Protein AF-A0AAV9FE65-F1 (afdb_monomer_lite)

Radius of gyration: 17.98 Å; chains: 1; bounding box: 51×44×37 Å

pLDDT: mean 84.16, std 11.14, range [51.22, 96.19]

Sequence (132 aa):
MLEPYLDHIMDRASDIRRRNQDRLLFTNSKGGSLDPRGHPWESVPFKHPSTFDTLALDPDRKRAIMDDLRDFVEGKSFYQRTGRAWKRGYLLYGPPGTGKSSMIAAMANYLGYDIYDLELTEVSTNSELRSS

Seco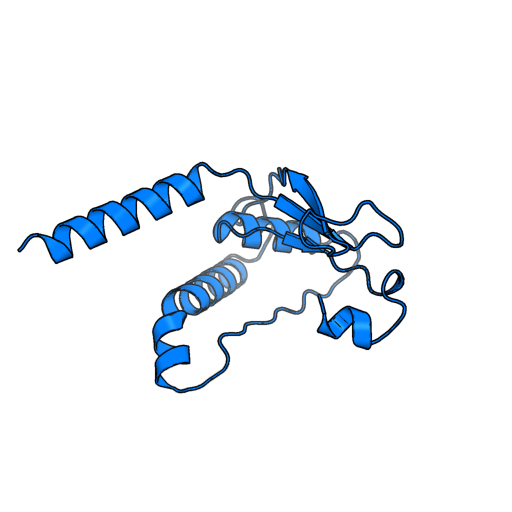ndary structure (DSSP, 8-state):
--HHHHHHHHHHHHHHHHHHSPPEEEEE-TTPPPPTTS--EEEEE------TTTS---HHHHHHHHHHHHHHHHTHHHHHHHT----------SSTTSSHHHHHHHHHHHHT--EEE--GGG---HHHHH--

Organism: Acorus calamus (NCBI:txid4465)

InterPro domains:
  IPR003959 ATPase, AAA-type, core [PF00004] (90-124)
  IPR027417 P-loop containing nucleoside triphosphate hydrolase [G3DSA:3.40.50.300] (42-131)
  IPR027417 P-loop containing nucleoside triphosphate hydrolase [SSF52540] (38-130)
  IPR050747 Mitochondrial chaperone BCS1 subf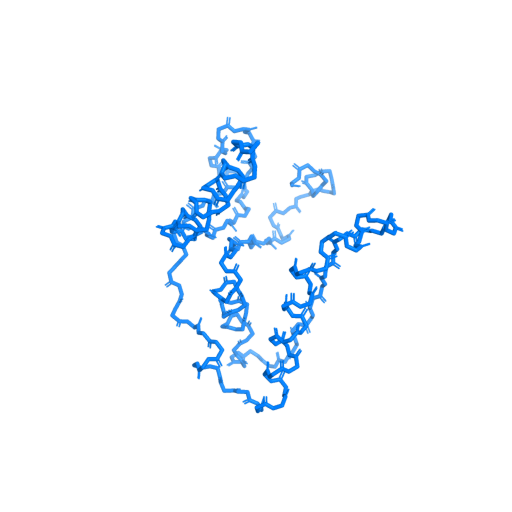amily [PTHR23070] (2-131)

Structure (mmCIF, N/CA/C/O backbone):
data_AF-A0AAV9FE65-F1
#
_entry.id   AF-A0AAV9FE65-F1
#
loop_
_atom_site.group_PDB
_atom_site.id
_atom_site.type_symbol
_atom_site.label_atom_id
_atom_site.label_alt_id
_atom_site.label_comp_id
_atom_site.label_asym_id
_atom_site.label_entity_id
_atom_site.label_seq_id
_atom_site.pdbx_PDB_ins_code
_atom_site.Cartn_x
_atom_site.Cartn_y
_atom_site.Cartn_z
_atom_site.occupancy
_atom_site.B_iso_or_equiv
_atom_site.auth_seq_id
_atom_site.auth_comp_id
_atom_site.auth_asym_id
_atom_site.auth_atom_id
_atom_site.pdbx_PDB_model_num
ATOM 1 N N . MET A 1 1 ? -32.180 4.703 20.781 1.00 60.50 1 MET A N 1
ATOM 2 C CA . MET A 1 1 ? -32.414 3.960 19.518 1.00 60.50 1 MET A CA 1
ATOM 3 C C . MET A 1 1 ? -31.946 4.703 18.262 1.00 60.50 1 MET A C 1
ATOM 5 O O . MET A 1 1 ? -31.791 4.039 17.251 1.00 60.50 1 MET A O 1
ATOM 9 N N . LEU A 1 2 ? -31.681 6.022 18.296 1.00 71.06 2 LEU A N 1
ATOM 10 C CA . LEU A 1 2 ? -31.228 6.776 17.113 1.00 71.06 2 LEU A CA 1
ATOM 11 C C . LEU A 1 2 ? -29.709 6.679 16.849 1.00 71.06 2 LEU A C 1
ATOM 13 O O . LEU A 1 2 ? -29.298 6.637 15.697 1.00 71.06 2 LEU A O 1
ATOM 17 N N . GLU A 1 3 ? -28.886 6.604 17.902 1.00 76.12 3 GLU A N 1
ATOM 18 C CA . GLU A 1 3 ? -27.415 6.587 17.784 1.00 76.12 3 GLU A CA 1
ATOM 19 C C . GLU A 1 3 ? -26.863 5.386 16.991 1.00 76.12 3 GLU A C 1
ATOM 21 O O . GLU A 1 3 ? -26.110 5.622 16.050 1.00 76.12 3 GLU A O 1
ATOM 26 N N . PRO A 1 4 ? -27.301 4.125 17.218 1.00 82.38 4 PRO A N 1
ATOM 27 C CA . PRO A 1 4 ? -26.780 2.985 16.452 1.00 82.38 4 PRO A CA 1
ATOM 28 C C . PRO A 1 4 ? -27.130 3.045 14.957 1.00 82.38 4 PRO A C 1
ATOM 30 O O . PRO A 1 4 ? -26.423 2.495 14.117 1.00 82.38 4 PRO A O 1
ATOM 33 N N . TYR A 1 5 ? -28.243 3.702 14.616 1.00 82.19 5 TYR A N 1
ATOM 34 C CA . TYR A 1 5 ? -28.672 3.897 13.233 1.00 82.19 5 TYR A CA 1
ATOM 35 C C . TYR A 1 5 ? -27.854 4.996 12.539 1.00 82.19 5 TYR A C 1
ATOM 37 O O . TYR A 1 5 ? -27.475 4.835 11.380 1.00 82.19 5 TYR A O 1
ATOM 45 N N . LEU A 1 6 ? -27.534 6.082 13.254 1.00 86.06 6 LEU A N 1
ATOM 46 C CA . LEU A 1 6 ? -26.646 7.136 12.760 1.00 86.06 6 LEU A CA 1
ATOM 47 C C . LEU A 1 6 ? -25.226 6.613 12.531 1.00 86.06 6 LEU A C 1
ATOM 49 O O . LEU A 1 6 ? -24.668 6.869 11.465 1.00 86.06 6 LEU A O 1
ATOM 53 N N . ASP A 1 7 ? -24.685 5.824 13.461 1.00 85.56 7 ASP A N 1
ATOM 54 C CA . ASP A 1 7 ? -23.380 5.174 13.294 1.00 85.56 7 ASP A CA 1
ATOM 55 C C . ASP A 1 7 ? -23.367 4.268 12.061 1.00 85.56 7 ASP A C 1
ATOM 57 O O . ASP A 1 7 ? -22.451 4.342 11.245 1.00 85.56 7 ASP A O 1
ATOM 61 N N . HIS A 1 8 ? -24.427 3.478 11.861 1.00 83.25 8 HIS A N 1
ATOM 62 C CA . HIS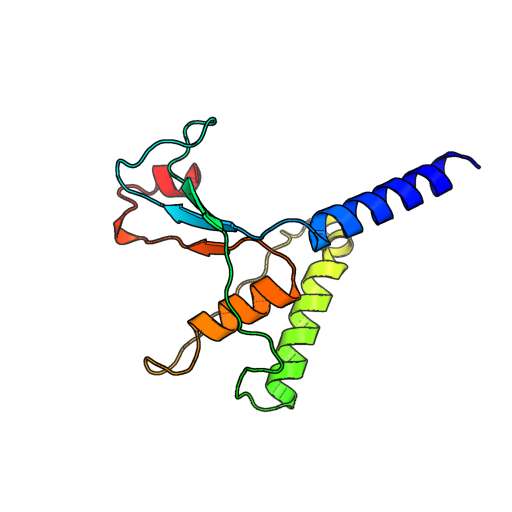 A 1 8 ? -24.552 2.634 10.677 1.00 83.25 8 HIS A CA 1
ATOM 63 C C . HIS A 1 8 ? -24.572 3.446 9.374 1.00 83.25 8 HIS A C 1
ATOM 65 O O . HIS A 1 8 ? -23.894 3.084 8.413 1.00 83.25 8 HIS A O 1
ATOM 71 N N . ILE A 1 9 ? -25.328 4.548 9.316 1.00 87.75 9 ILE A N 1
ATOM 72 C CA . ILE A 1 9 ? -25.366 5.412 8.127 1.00 87.75 9 ILE A CA 1
ATOM 73 C C . ILE A 1 9 ? -24.000 6.058 7.882 1.00 87.75 9 ILE A C 1
ATOM 75 O O . ILE A 1 9 ? -23.565 6.114 6.732 1.00 87.75 9 ILE A O 1
ATOM 79 N N . MET A 1 10 ? -23.316 6.529 8.928 1.00 85.31 10 MET A N 1
ATOM 80 C CA . MET A 1 10 ? -21.986 7.129 8.797 1.00 85.31 10 MET A CA 1
ATOM 81 C C . MET A 1 10 ? -20.943 6.118 8.317 1.00 85.31 10 MET A C 1
ATOM 83 O O . MET A 1 10 ? -20.143 6.451 7.439 1.00 85.31 10 MET A O 1
ATOM 87 N N . ASP A 1 11 ? -20.981 4.889 8.827 1.00 84.38 11 ASP A N 1
ATOM 88 C CA . ASP A 1 11 ? -20.102 3.799 8.399 1.00 84.38 11 ASP A CA 1
ATOM 89 C C . ASP A 1 11 ? -20.349 3.451 6.922 1.00 84.38 11 ASP A C 1
ATOM 91 O O . ASP A 1 11 ? -19.437 3.496 6.094 1.00 84.38 11 ASP A O 1
ATOM 95 N N . ARG A 1 12 ? -21.620 3.273 6.533 1.00 82.50 12 ARG A N 1
ATOM 96 C CA . ARG A 1 12 ? -22.007 3.029 5.133 1.00 82.50 12 ARG A CA 1
ATOM 97 C C . ARG A 1 12 ? -21.644 4.181 4.199 1.00 82.50 12 ARG A C 1
ATOM 99 O O . ARG A 1 12 ? -21.188 3.939 3.083 1.00 82.50 12 ARG A O 1
ATOM 106 N N . ALA A 1 13 ? -21.831 5.427 4.624 1.00 76.31 13 ALA A N 1
ATOM 107 C CA . ALA A 1 13 ? -21.465 6.598 3.834 1.00 76.31 13 ALA A CA 1
ATOM 108 C C . ALA A 1 13 ? -19.944 6.709 3.654 1.00 76.31 13 ALA A C 1
ATOM 110 O O . ALA A 1 13 ? -19.479 7.074 2.571 1.00 76.31 13 ALA A O 1
ATOM 111 N N . SER A 1 14 ? -19.172 6.371 4.687 1.00 78.25 14 SER A N 1
ATOM 112 C CA . SER A 1 14 ? -17.706 6.348 4.641 1.00 78.25 14 SER A CA 1
ATOM 113 C C . SER A 1 14 ? -17.200 5.246 3.713 1.00 78.25 14 SER A C 1
ATOM 115 O O . SER A 1 14 ? -16.333 5.507 2.880 1.00 78.25 14 SER A O 1
ATOM 117 N N . ASP A 1 15 ? -17.805 4.060 3.766 1.00 77.75 15 ASP A N 1
ATOM 118 C CA . ASP A 1 15 ? -17.541 2.964 2.831 1.00 77.75 15 ASP A CA 1
ATOM 119 C C . ASP A 1 15 ? -17.812 3.362 1.375 1.00 77.75 15 ASP A C 1
ATOM 121 O O . ASP A 1 15 ? -16.990 3.103 0.495 1.00 77.75 15 ASP A O 1
ATOM 125 N N . ILE A 1 16 ? -18.955 4.003 1.103 1.00 76.50 16 ILE A N 1
ATOM 126 C CA . ILE A 1 16 ? -19.324 4.451 -0.249 1.00 76.50 16 ILE A CA 1
ATOM 127 C C . ILE A 1 16 ? -18.344 5.516 -0.745 1.00 76.50 16 ILE A C 1
ATOM 129 O O . ILE A 1 16 ? -17.865 5.423 -1.875 1.00 76.50 16 ILE A O 1
ATOM 133 N N . ARG A 1 17 ? -18.007 6.503 0.094 1.00 75.50 17 ARG A N 1
ATOM 134 C CA . ARG A 1 17 ? -17.005 7.525 -0.246 1.00 75.50 17 ARG A CA 1
ATOM 135 C C . ARG A 1 17 ? -15.653 6.892 -0.545 1.00 75.50 17 ARG A C 1
ATOM 137 O O . ARG A 1 17 ? -15.083 7.188 -1.585 1.00 75.50 17 ARG A O 1
ATOM 144 N N . ARG A 1 18 ? -15.190 5.967 0.296 1.00 70.31 18 ARG A N 1
ATOM 145 C CA . ARG A 1 18 ? -13.919 5.257 0.105 1.00 70.31 18 ARG A CA 1
ATOM 146 C C . ARG A 1 18 ? -13.894 4.416 -1.174 1.00 70.31 18 ARG A C 1
ATOM 148 O O . ARG A 1 18 ? -12.846 4.304 -1.794 1.00 70.31 18 ARG A O 1
ATOM 155 N N . ARG A 1 19 ? -15.022 3.826 -1.583 1.00 69.94 19 ARG A N 1
ATOM 156 C CA . ARG A 1 19 ? -15.115 3.074 -2.851 1.00 69.94 19 ARG A CA 1
ATOM 157 C C . ARG A 1 19 ? -15.146 3.972 -4.085 1.00 69.94 19 ARG A C 1
ATOM 159 O O . ARG A 1 19 ? -14.636 3.562 -5.120 1.00 69.94 19 ARG A O 1
ATOM 166 N N . ASN A 1 20 ? -15.753 5.152 -3.978 1.00 70.88 20 ASN A N 1
ATOM 167 C CA . ASN A 1 20 ? -15.924 6.080 -5.098 1.00 70.88 20 ASN A CA 1
ATOM 168 C C . ASN A 1 20 ? -14.792 7.110 -5.220 1.00 70.88 20 ASN A C 1
ATOM 170 O O . ASN A 1 20 ? -14.754 7.848 -6.201 1.00 70.88 20 ASN A O 1
ATOM 174 N N . GLN A 1 21 ? -13.910 7.203 -4.226 1.00 75.00 21 GLN A N 1
ATOM 175 C CA . GLN A 1 21 ? -12.777 8.114 -4.252 1.00 75.00 21 GLN A CA 1
ATOM 176 C C . GLN A 1 21 ? -11.653 7.535 -5.119 1.00 75.00 21 GLN A C 1
ATOM 178 O O . GLN A 1 21 ? -11.229 6.393 -4.929 1.00 75.00 21 GLN A O 1
ATOM 183 N N . ASP A 1 22 ? -11.160 8.350 -6.053 1.00 79.12 22 ASP A N 1
ATOM 184 C CA . ASP A 1 22 ? -9.939 8.049 -6.792 1.00 79.12 22 ASP A CA 1
ATOM 185 C C . ASP A 1 22 ? -8.768 7.960 -5.804 1.00 79.12 22 ASP A C 1
ATOM 187 O O . ASP A 1 22 ? -8.555 8.855 -4.984 1.00 79.12 22 ASP A O 1
ATOM 191 N N . ARG A 1 23 ? -8.012 6.865 -5.892 1.00 87.69 23 ARG A N 1
ATOM 192 C CA . ARG A 1 23 ? -6.780 6.677 -5.120 1.00 87.69 23 ARG A CA 1
ATOM 193 C C . ARG A 1 23 ? -5.726 7.645 -5.616 1.00 87.69 23 ARG A C 1
ATOM 195 O O . ARG A 1 23 ? -5.714 7.987 -6.800 1.00 87.69 23 ARG A O 1
ATOM 202 N N . LEU A 1 24 ? -4.816 8.033 -4.741 1.00 91.44 24 LEU A N 1
ATOM 203 C CA . LEU A 1 24 ? -3.707 8.918 -5.066 1.00 91.44 24 LEU A CA 1
ATOM 204 C C . LEU A 1 24 ? -2.367 8.196 -4.910 1.00 91.44 24 LEU A C 1
ATOM 206 O O . LEU A 1 24 ? -2.194 7.330 -4.052 1.00 91.44 24 LEU A O 1
ATOM 210 N N . LEU A 1 25 ? -1.427 8.549 -5.781 1.00 91.12 25 LEU A N 1
ATOM 211 C CA . LEU A 1 25 ? -0.011 8.247 -5.641 1.00 91.12 25 LEU A CA 1
ATOM 212 C C . LEU A 1 2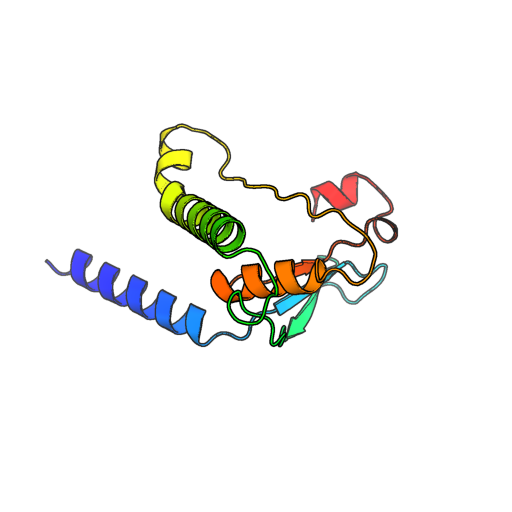5 ? 0.678 9.540 -5.226 1.00 91.12 25 LEU A C 1
ATOM 214 O O . LEU A 1 25 ? 0.615 10.526 -5.961 1.00 91.12 25 LEU A O 1
ATOM 218 N N . PHE A 1 26 ? 1.302 9.514 -4.059 1.00 90.44 26 PHE A N 1
ATOM 219 C CA . PHE A 1 26 ? 2.089 10.597 -3.507 1.00 90.44 26 PHE A CA 1
ATOM 220 C C . PHE A 1 26 ? 3.571 10.327 -3.735 1.00 90.44 26 PHE A C 1
ATOM 222 O O . PHE A 1 26 ? 4.028 9.213 -3.488 1.00 90.44 26 PHE A O 1
ATOM 229 N N . THR A 1 27 ? 4.319 11.340 -4.155 1.00 88.25 27 THR A N 1
ATOM 230 C CA . THR A 1 27 ? 5.775 11.260 -4.322 1.00 88.25 27 THR A CA 1
ATOM 231 C C . THR A 1 27 ? 6.429 12.448 -3.629 1.00 88.25 27 THR A C 1
ATOM 233 O O . THR A 1 27 ? 5.879 13.554 -3.644 1.00 88.25 27 THR A O 1
ATOM 236 N N . ASN A 1 28 ? 7.579 12.224 -2.990 1.00 85.06 28 ASN A N 1
ATOM 237 C CA . ASN A 1 28 ? 8.347 13.293 -2.360 1.00 85.06 28 ASN A CA 1
ATOM 238 C C . ASN A 1 28 ? 9.225 14.015 -3.396 1.00 85.06 28 ASN A C 1
ATOM 240 O O . ASN A 1 28 ? 10.199 13.459 -3.897 1.00 85.06 28 ASN A O 1
ATOM 244 N N . SER A 1 29 ? 8.905 15.270 -3.708 1.00 70.81 29 SER A N 1
ATOM 245 C CA . SER A 1 29 ? 9.667 16.067 -4.679 1.00 70.81 29 SER A CA 1
ATOM 246 C C . SER A 1 29 ? 10.657 16.990 -3.973 1.00 70.81 29 SER A C 1
ATOM 248 O O . SER A 1 29 ? 10.274 17.811 -3.135 1.00 70.81 29 SER A O 1
ATOM 250 N N . LYS A 1 30 ? 11.933 16.956 -4.362 1.00 59.31 30 LYS A N 1
ATOM 251 C CA . LYS A 1 30 ? 12.907 17.961 -3.922 1.00 59.31 30 LYS A CA 1
ATOM 252 C C . LYS A 1 30 ? 12.655 19.283 -4.643 1.00 59.31 30 LYS A C 1
ATOM 254 O O . LYS A 1 30 ? 12.859 19.401 -5.847 1.00 59.31 30 LYS A O 1
ATOM 259 N N . GLY A 1 31 ? 12.210 20.291 -3.894 1.00 58.94 31 GLY A N 1
ATOM 260 C CA . GLY A 1 31 ? 11.960 21.638 -4.425 1.0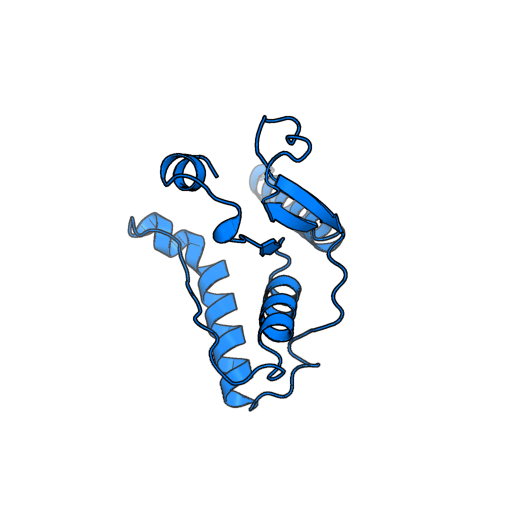0 58.94 31 GLY A CA 1
ATOM 261 C C . GLY A 1 31 ? 10.658 21.790 -5.223 1.00 58.94 31 G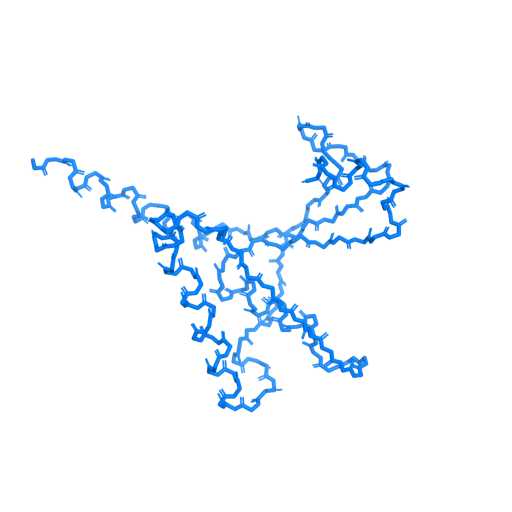LY A C 1
ATOM 262 O O . GLY A 1 31 ? 10.510 22.779 -5.939 1.00 58.94 31 GLY A O 1
ATOM 263 N N . GLY A 1 32 ? 9.737 20.828 -5.106 1.00 60.06 32 GLY A N 1
ATOM 264 C CA . GLY A 1 32 ? 8.400 20.885 -5.702 1.00 60.06 32 GLY A CA 1
ATOM 265 C C . GLY A 1 32 ? 7.435 21.816 -4.962 1.00 60.06 32 GLY A C 1
ATOM 266 O O . GLY A 1 32 ? 7.745 22.355 -3.895 1.00 60.06 32 GLY A O 1
ATOM 267 N N . SER A 1 33 ? 6.249 22.012 -5.545 1.00 59.72 33 SER A N 1
ATOM 268 C CA . SER A 1 33 ? 5.190 22.823 -4.931 1.00 59.72 33 SER A CA 1
ATOM 269 C C . SER A 1 33 ? 4.759 22.168 -3.623 1.00 59.72 33 SER A C 1
ATOM 271 O O . SER A 1 33 ? 4.359 21.008 -3.626 1.00 59.72 33 SER A O 1
ATOM 273 N N . LEU A 1 34 ? 4.846 22.896 -2.508 1.00 66.81 34 LEU A N 1
ATOM 274 C CA . LEU A 1 34 ? 4.367 22.369 -1.235 1.00 66.81 34 LEU A CA 1
ATOM 275 C C . LEU A 1 34 ? 2.854 22.139 -1.310 1.00 66.81 34 LEU A C 1
ATOM 277 O O . LEU A 1 34 ? 2.125 22.931 -1.919 1.00 66.81 34 LEU A O 1
ATOM 281 N N . ASP A 1 35 ? 2.378 21.082 -0.658 1.00 69.44 35 ASP A N 1
ATOM 282 C CA . ASP A 1 35 ? 0.948 20.922 -0.428 1.00 69.44 35 ASP A CA 1
ATOM 283 C C . ASP A 1 35 ? 0.410 22.133 0.380 1.00 69.44 35 ASP A C 1
ATOM 285 O O . ASP A 1 35 ? 1.181 22.909 0.960 1.00 69.44 35 ASP A O 1
ATOM 289 N N . PRO A 1 36 ? -0.917 22.331 0.477 1.00 63.75 36 PRO A N 1
ATOM 290 C CA . PRO A 1 36 ? -1.486 23.442 1.248 1.00 63.75 36 PRO A CA 1
ATOM 291 C C . PRO A 1 36 ? -1.081 23.477 2.734 1.00 63.75 36 PRO A C 1
ATOM 293 O O . PRO A 1 36 ? -1.384 24.448 3.425 1.00 63.75 36 PRO A O 1
ATOM 296 N N . ARG A 1 37 ? -0.446 22.415 3.245 1.00 67.19 37 ARG A N 1
ATOM 297 C CA . ARG A 1 37 ? 0.036 22.264 4.621 1.00 67.19 37 ARG A CA 1
ATOM 298 C C . ARG A 1 37 ? 1.549 22.471 4.741 1.00 67.19 37 ARG A C 1
ATOM 300 O O . ARG A 1 37 ? 2.064 22.427 5.855 1.00 67.19 37 ARG A O 1
ATOM 307 N N . GLY A 1 38 ? 2.249 22.755 3.643 1.00 67.50 38 GLY A N 1
ATOM 308 C CA . GLY A 1 38 ? 3.690 22.978 3.648 1.00 67.50 38 GLY A CA 1
ATOM 309 C C . GLY A 1 38 ? 4.516 21.689 3.618 1.00 67.50 38 GLY A C 1
ATOM 310 O O . GLY A 1 38 ? 5.671 21.716 4.038 1.00 67.50 38 GLY A O 1
ATOM 311 N N . HIS A 1 39 ? 3.955 20.567 3.163 1.00 69.75 39 HIS A N 1
ATOM 312 C CA . HIS A 1 39 ? 4.673 19.300 3.019 1.00 69.75 39 HIS A CA 1
ATOM 313 C C . HIS A 1 39 ? 5.095 19.051 1.562 1.00 69.75 39 HIS A C 1
ATOM 315 O O . HIS A 1 39 ? 4.364 19.417 0.639 1.00 69.75 39 HIS A O 1
ATOM 321 N N . PRO A 1 40 ? 6.250 18.404 1.326 1.00 76.25 40 PRO A N 1
ATOM 322 C CA . PRO A 1 40 ? 6.799 18.171 -0.010 1.00 76.25 40 PRO A CA 1
ATOM 323 C C . PRO A 1 40 ? 6.166 16.944 -0.690 1.00 76.25 40 PRO A C 1
ATOM 325 O O . PRO A 1 40 ? 6.876 16.098 -1.226 1.00 76.25 40 PRO A O 1
ATOM 328 N N . TRP A 1 41 ? 4.839 16.812 -0.628 1.00 82.44 41 TRP A N 1
ATOM 329 C CA . TRP A 1 41 ? 4.106 15.703 -1.235 1.00 82.44 41 TRP A CA 1
ATOM 330 C C . TRP A 1 41 ? 3.337 16.189 -2.460 1.00 82.44 41 TRP A C 1
ATOM 332 O O . TRP A 1 41 ? 2.354 16.921 -2.340 1.00 82.44 41 TRP A O 1
ATOM 342 N N . GLU A 1 42 ? 3.750 15.738 -3.638 1.00 85.31 42 GLU A N 1
ATOM 343 C CA . GLU A 1 42 ? 2.954 15.877 -4.856 1.00 85.31 42 GLU A CA 1
ATOM 344 C C . GLU A 1 42 ? 2.067 14.652 -5.031 1.00 85.31 42 GLU A C 1
ATOM 346 O O . GLU A 1 42 ? 2.458 13.548 -4.663 1.00 85.31 42 GLU A O 1
ATOM 351 N N . SER A 1 43 ? 0.864 14.839 -5.579 1.00 87.06 43 SER A N 1
ATOM 352 C CA . SER A 1 43 ? -0.106 13.755 -5.737 1.00 87.06 43 SER A CA 1
ATOM 353 C C . SER A 1 43 ? -0.670 13.697 -7.146 1.00 87.06 43 SER A C 1
ATOM 355 O O . SER A 1 43 ? -1.000 14.726 -7.739 1.00 87.06 43 SER A O 1
ATOM 357 N N . VAL A 1 44 ? -0.826 12.481 -7.659 1.00 89.88 44 VAL A N 1
ATOM 358 C CA . VAL A 1 44 ? -1.487 12.204 -8.936 1.00 89.88 44 VAL A CA 1
ATOM 359 C C . VAL A 1 44 ? -2.524 11.092 -8.765 1.00 89.88 44 VAL A C 1
ATOM 361 O O . VAL A 1 44 ? -2.339 10.218 -7.914 1.00 89.88 44 VAL A O 1
ATOM 364 N N . PRO A 1 45 ? -3.611 11.069 -9.560 1.00 90.88 45 PRO A N 1
ATOM 365 C CA . PRO A 1 45 ? -4.548 9.952 -9.546 1.00 90.88 45 PRO A CA 1
ATOM 366 C C . PRO A 1 45 ? -3.845 8.618 -9.821 1.00 90.88 45 PRO A C 1
ATOM 368 O O . PRO A 1 45 ? -3.211 8.426 -10.860 1.00 90.88 45 PRO A O 1
ATOM 371 N N . PHE A 1 46 ? -3.995 7.670 -8.905 1.00 91.50 46 PHE A N 1
ATOM 372 C CA . PHE A 1 46 ? -3.466 6.322 -9.009 1.00 91.50 46 PHE A CA 1
ATOM 373 C C . PHE A 1 46 ? -4.455 5.418 -9.749 1.00 91.50 46 PHE A C 1
ATOM 375 O O . PHE A 1 46 ? -5.480 4.996 -9.212 1.00 91.50 46 PHE A O 1
ATOM 382 N N . LYS A 1 47 ? -4.130 5.101 -11.005 1.00 88.12 47 LYS A N 1
ATOM 383 C CA . LYS A 1 47 ? -4.943 4.247 -11.887 1.00 88.12 47 LYS A CA 1
ATOM 384 C C . LYS A 1 47 ? -4.127 3.067 -12.408 1.00 88.12 47 LYS A C 1
ATOM 386 O O . LYS A 1 47 ? -3.864 2.958 -13.602 1.00 88.12 47 LYS A O 1
ATOM 391 N N . HIS A 1 48 ? -3.695 2.189 -11.504 1.00 90.75 48 HIS A N 1
ATOM 392 C CA . HIS A 1 48 ? -2.954 0.984 -11.878 1.00 90.75 48 HIS A CA 1
ATOM 393 C C . HIS A 1 48 ? -3.897 -0.222 -12.047 1.00 90.75 48 HIS A C 1
ATOM 395 O O . HIS A 1 48 ? -4.694 -0.486 -11.145 1.00 90.75 48 HIS A O 1
ATOM 401 N N . PRO A 1 49 ? -3.803 -0.999 -13.144 1.00 92.50 49 PRO A N 1
ATOM 402 C CA . PRO A 1 49 ? -4.750 -2.081 -13.437 1.00 92.50 49 PRO A CA 1
ATOM 403 C C . PRO A 1 49 ? -4.533 -3.355 -12.605 1.00 92.50 49 PRO A C 1
ATOM 405 O O . PRO A 1 49 ? -5.399 -4.224 -12.580 1.00 92.50 49 PRO A O 1
ATOM 408 N N . SER A 1 50 ? -3.380 -3.505 -11.945 1.00 93.44 50 SER A N 1
ATOM 409 C CA . SER A 1 50 ? -3.060 -4.737 -11.213 1.00 93.44 50 SER A CA 1
ATOM 410 C C . SER A 1 50 ? -3.982 -5.000 -10.026 1.00 93.44 50 SER A C 1
ATOM 412 O O . SER A 1 50 ? -4.125 -4.176 -9.127 1.00 93.44 50 SER A O 1
ATOM 414 N N . THR A 1 51 ? -4.521 -6.211 -9.986 1.00 94.31 51 THR A N 1
ATOM 415 C CA . THR A 1 51 ? -5.216 -6.825 -8.850 1.00 94.31 51 THR A CA 1
ATOM 416 C C . THR A 1 51 ? -4.559 -8.164 -8.508 1.00 94.31 51 THR A C 1
ATOM 418 O O . THR A 1 51 ? -3.785 -8.699 -9.306 1.00 94.31 51 THR A O 1
ATOM 421 N N . PHE A 1 52 ? -4.895 -8.753 -7.356 1.00 94.19 52 PHE A N 1
ATOM 422 C CA . PHE A 1 52 ? -4.435 -10.102 -6.997 1.00 94.19 52 PHE A CA 1
ATOM 423 C C . PHE A 1 52 ? -4.807 -11.181 -8.029 1.00 94.19 52 PHE A C 1
ATOM 425 O O . PHE A 1 52 ? -4.098 -12.181 -8.144 1.00 94.19 52 PHE A O 1
ATOM 432 N N . ASP A 1 53 ? -5.867 -10.972 -8.813 1.00 92.44 53 ASP A N 1
ATOM 433 C CA . ASP A 1 53 ? -6.275 -11.896 -9.877 1.00 92.44 53 ASP A CA 1
ATOM 434 C C . ASP A 1 53 ? -5.359 -11.809 -11.099 1.00 92.44 53 ASP A C 1
ATOM 436 O O . ASP A 1 53 ? -5.071 -12.820 -11.732 1.00 92.44 53 ASP A O 1
ATOM 440 N N . THR A 1 54 ? -4.853 -10.611 -11.405 1.00 93.12 54 THR A N 1
ATOM 441 C CA . THR A 1 54 ? -3.928 -10.386 -12.529 1.00 93.12 54 THR A CA 1
ATOM 442 C C . THR A 1 54 ? -2.482 -10.782 -12.225 1.00 93.12 54 THR A C 1
ATOM 444 O O . THR A 1 54 ? -1.662 -10.870 -13.137 1.00 93.12 54 THR A O 1
ATOM 447 N N . LEU A 1 55 ? -2.139 -10.994 -10.950 1.00 91.38 55 LEU A N 1
ATOM 448 C CA . LEU A 1 55 ? -0.781 -11.332 -10.539 1.00 91.38 55 LEU A CA 1
ATOM 449 C C . LEU A 1 55 ? -0.490 -12.822 -10.718 1.00 91.38 55 LEU A C 1
ATOM 451 O O . LEU A 1 55 ? -1.172 -13.684 -10.159 1.00 91.38 55 LEU A O 1
ATOM 455 N N . ALA A 1 56 ? 0.597 -13.113 -11.432 1.00 89.94 56 ALA A N 1
ATOM 456 C CA . ALA A 1 56 ? 1.155 -14.453 -11.540 1.00 89.94 56 ALA A CA 1
ATOM 457 C C . ALA A 1 56 ? 1.873 -14.831 -10.234 1.00 89.94 56 ALA A C 1
ATOM 459 O O . ALA A 1 56 ? 3.066 -14.586 -10.058 1.00 89.94 56 ALA A O 1
ATOM 460 N N . LEU A 1 57 ? 1.119 -15.408 -9.301 1.00 87.81 57 LEU A N 1
ATOM 461 C CA . LEU A 1 57 ? 1.605 -15.914 -8.022 1.00 87.81 57 LEU A CA 1
ATOM 462 C C . LEU A 1 57 ? 1.054 -17.310 -7.772 1.00 87.81 57 LEU A C 1
ATOM 464 O O . LEU A 1 57 ? -0.059 -17.638 -8.185 1.00 87.81 57 LEU A O 1
ATOM 468 N N . ASP A 1 58 ? 1.827 -18.096 -7.029 1.00 91.56 58 ASP A N 1
ATOM 469 C CA . ASP A 1 58 ? 1.339 -19.341 -6.458 1.00 91.56 58 ASP A CA 1
ATOM 470 C C . ASP A 1 58 ? 0.046 -19.083 -5.643 1.00 91.56 58 ASP A C 1
ATOM 472 O O . ASP A 1 58 ? 0.019 -18.139 -4.839 1.00 91.56 58 ASP A O 1
ATOM 476 N N . PRO A 1 59 ? -1.037 -19.860 -5.854 1.00 93.81 59 PRO A N 1
ATOM 477 C CA . PRO A 1 59 ? -2.327 -19.614 -5.212 1.00 93.81 59 PRO A CA 1
ATOM 478 C C . PRO A 1 59 ? -2.268 -19.595 -3.685 1.00 93.81 59 PRO A C 1
ATOM 480 O O . PRO A 1 59 ? -2.953 -18.778 -3.063 1.00 93.81 59 PRO A O 1
ATOM 483 N N . ASP A 1 60 ? -1.438 -20.443 -3.078 1.00 94.75 60 ASP A N 1
ATOM 484 C CA . ASP A 1 60 ? -1.323 -20.524 -1.624 1.00 94.75 60 ASP A CA 1
ATOM 485 C C . ASP A 1 60 ? -0.585 -19.310 -1.070 1.00 94.75 60 ASP A C 1
ATOM 487 O O . ASP A 1 60 ? -1.034 -18.706 -0.093 1.00 94.75 60 ASP A O 1
ATOM 491 N N . ARG A 1 61 ? 0.478 -18.864 -1.749 1.00 91.38 61 ARG A N 1
ATOM 492 C CA . ARG A 1 61 ? 1.163 -17.608 -1.399 1.00 91.38 61 ARG A CA 1
ATOM 493 C C . ARG A 1 61 ? 0.255 -16.395 -1.543 1.00 91.38 61 ARG A C 1
ATOM 495 O O . ARG A 1 61 ? 0.248 -15.530 -0.671 1.00 91.38 61 ARG A O 1
ATOM 502 N N . LYS A 1 62 ? -0.508 -16.324 -2.634 1.00 93.38 62 LYS A N 1
ATOM 503 C CA . LYS A 1 62 ? -1.468 -15.240 -2.869 1.00 93.38 62 LYS A CA 1
ATOM 504 C C . LYS A 1 62 ? -2.496 -15.168 -1.740 1.00 93.38 62 LYS A C 1
ATOM 506 O O . LYS A 1 62 ? -2.697 -14.093 -1.181 1.00 93.38 62 LYS A O 1
ATOM 511 N N . ARG A 1 63 ? -3.088 -16.308 -1.374 1.00 95.06 63 ARG A N 1
ATOM 512 C CA . ARG A 1 63 ? -4.050 -16.411 -0.270 1.00 95.06 63 ARG A CA 1
ATOM 513 C C . ARG A 1 63 ? -3.440 -15.972 1.059 1.00 95.06 63 ARG A C 1
ATOM 515 O O . ARG A 1 63 ? -4.002 -15.096 1.700 1.00 95.06 63 ARG A O 1
ATOM 522 N N . ALA A 1 64 ? -2.256 -16.477 1.404 1.00 95.31 64 ALA A N 1
ATOM 523 C CA . ALA A 1 64 ? -1.575 -16.102 2.642 1.00 95.31 64 ALA A CA 1
ATOM 524 C C . ALA A 1 64 ? -1.356 -14.582 2.764 1.00 95.31 64 ALA A C 1
ATOM 526 O O . ALA A 1 64 ? -1.539 -14.013 3.836 1.00 95.31 64 ALA A O 1
ATOM 527 N N . ILE A 1 65 ? -1.003 -13.909 1.664 1.00 94.81 65 ILE A N 1
ATOM 528 C CA . ILE A 1 65 ? -0.827 -12.452 1.660 1.00 94.81 65 ILE A CA 1
ATOM 529 C C . ILE A 1 65 ? -2.172 -11.728 1.801 1.00 94.81 65 ILE A C 1
ATOM 531 O O . ILE A 1 65 ? -2.270 -10.760 2.550 1.00 94.81 65 ILE A O 1
ATOM 535 N N . MET A 1 66 ? -3.210 -12.173 1.090 1.00 95.62 66 MET A N 1
ATOM 536 C CA . MET A 1 66 ? -4.543 -11.565 1.179 1.00 95.62 66 MET A CA 1
ATOM 537 C C . MET A 1 66 ? -5.159 -11.704 2.576 1.00 95.62 66 MET A C 1
ATOM 539 O O . MET A 1 66 ? -5.804 -10.763 3.047 1.00 95.62 66 MET A O 1
ATOM 543 N N . ASP A 1 67 ? -4.943 -12.843 3.230 1.00 96.19 67 ASP A N 1
ATOM 544 C CA . ASP A 1 67 ? -5.398 -13.101 4.596 1.00 96.19 67 ASP A CA 1
ATOM 545 C C . ASP A 1 67 ? -4.637 -12.215 5.594 1.00 96.19 67 ASP A C 1
ATOM 547 O O . ASP A 1 67 ? -5.256 -11.509 6.385 1.00 96.19 67 ASP A O 1
ATOM 551 N N . ASP A 1 68 ? -3.310 -12.118 5.474 1.00 95.94 68 ASP A N 1
ATOM 552 C CA . ASP A 1 68 ? -2.486 -11.250 6.328 1.00 95.94 68 ASP A CA 1
ATOM 553 C C . ASP A 1 68 ? -2.874 -9.760 6.229 1.00 95.94 68 ASP A C 1
ATOM 555 O O . ASP A 1 68 ? -2.882 -9.038 7.236 1.00 95.94 68 ASP A O 1
ATOM 559 N N . LEU A 1 69 ? -3.228 -9.302 5.020 1.00 95.00 69 LEU A N 1
ATOM 560 C CA . LEU A 1 69 ? -3.731 -7.948 4.776 1.00 95.00 69 LEU A CA 1
ATOM 561 C C . LEU A 1 69 ? -5.096 -7.720 5.427 1.00 95.00 69 LEU A C 1
ATOM 563 O O . LEU A 1 69 ? -5.320 -6.660 6.012 1.00 95.00 69 LEU A O 1
ATOM 567 N N . ARG A 1 70 ? -6.002 -8.698 5.334 1.00 94.06 70 ARG A N 1
ATOM 568 C CA . ARG A 1 70 ? -7.322 -8.639 5.974 1.00 94.06 70 ARG A CA 1
ATOM 569 C C . ARG A 1 70 ? -7.176 -8.556 7.491 1.00 94.06 70 ARG A C 1
ATOM 571 O O . ARG A 1 70 ? -7.701 -7.621 8.097 1.00 94.06 70 ARG A O 1
ATOM 578 N N . ASP A 1 71 ? -6.384 -9.452 8.070 1.00 93.31 71 ASP A N 1
ATOM 579 C CA . ASP A 1 71 ? -6.113 -9.499 9.506 1.00 93.31 71 ASP A CA 1
ATOM 580 C C . ASP A 1 71 ? -5.503 -8.186 10.008 1.00 93.31 71 ASP A C 1
ATOM 582 O O . ASP A 1 71 ? -5.850 -7.689 11.081 1.00 93.31 71 ASP A O 1
ATOM 586 N N . PHE A 1 72 ? -4.610 -7.577 9.221 1.00 92.69 72 PHE A N 1
ATOM 587 C CA . PHE A 1 72 ? -4.026 -6.285 9.565 1.00 92.69 72 PHE A CA 1
ATOM 588 C C . PHE A 1 72 ? -5.076 -5.165 9.634 1.00 92.69 72 PHE A C 1
ATOM 590 O O . PHE A 1 72 ? -5.051 -4.369 10.579 1.00 92.69 72 PHE A O 1
ATOM 597 N N . VAL A 1 73 ? -5.996 -5.103 8.667 1.00 89.56 73 VAL A N 1
ATOM 598 C CA . VAL A 1 73 ? -7.063 -4.088 8.625 1.00 89.56 73 VAL A CA 1
ATOM 599 C C . VAL A 1 73 ? -8.051 -4.283 9.774 1.00 89.56 73 VAL A C 1
ATOM 601 O O . VAL A 1 73 ? -8.352 -3.331 10.498 1.00 89.56 73 VAL A O 1
ATOM 604 N N . GLU A 1 74 ? -8.523 -5.512 9.975 1.00 89.88 74 GLU A N 1
ATOM 605 C CA . GLU A 1 74 ? -9.505 -5.856 11.012 1.00 89.88 74 GLU A CA 1
ATOM 606 C C . GLU A 1 74 ? -8.902 -5.773 12.428 1.00 89.88 74 GLU A C 1
ATOM 608 O O . GLU A 1 74 ? -9.581 -5.449 13.408 1.00 89.88 74 GLU A O 1
ATOM 613 N N . GLY A 1 75 ? -7.588 -5.972 12.541 1.00 89.31 75 GLY A N 1
ATOM 614 C CA . GLY A 1 75 ? -6.850 -5.976 13.798 1.00 89.31 75 GLY A CA 1
ATOM 615 C C . GLY A 1 75 ? -6.737 -4.623 14.502 1.00 89.31 75 GLY A C 1
ATOM 616 O O . GLY A 1 75 ? -6.305 -4.599 15.655 1.00 89.31 75 GLY A O 1
ATOM 617 N N . LYS A 1 76 ? -7.130 -3.494 13.891 1.00 87.38 76 LYS A N 1
ATOM 618 C CA . LYS A 1 76 ? -6.941 -2.138 14.460 1.00 87.38 76 LYS A CA 1
ATOM 619 C C . LYS A 1 76 ? -7.354 -2.033 15.933 1.00 87.38 76 LYS A C 1
ATOM 621 O O . LYS A 1 76 ? -6.590 -1.538 16.762 1.00 87.38 76 LYS A O 1
ATOM 626 N N . SER A 1 77 ? -8.536 -2.552 16.269 1.00 85.81 77 SER A N 1
ATOM 627 C CA . SER A 1 77 ? -9.066 -2.523 17.639 1.00 85.81 77 SER A CA 1
ATOM 628 C C . SER A 1 77 ? -8.225 -3.358 18.615 1.00 85.81 77 SER A C 1
ATOM 630 O O . SER A 1 77 ? -8.047 -2.979 19.770 1.00 85.81 77 SER A O 1
ATOM 632 N N . PHE A 1 78 ? -7.664 -4.480 18.160 1.00 86.19 78 PHE A N 1
ATOM 633 C CA . PHE A 1 78 ? -6.794 -5.340 18.957 1.00 86.19 78 PHE A CA 1
ATOM 634 C C . PHE A 1 78 ? -5.451 -4.664 19.270 1.00 86.19 78 PHE A C 1
ATOM 636 O O . PHE A 1 78 ? -5.014 -4.678 20.424 1.00 86.19 78 PHE A O 1
ATOM 643 N N . TYR A 1 79 ? -4.822 -4.013 18.285 1.00 86.56 79 TYR A N 1
ATOM 644 C CA . TYR A 1 79 ? -3.583 -3.252 18.506 1.00 86.56 79 TYR A CA 1
ATOM 645 C C . TYR A 1 79 ? -3.800 -2.099 19.493 1.00 86.56 79 TYR A C 1
ATOM 647 O O . TYR A 1 79 ? -3.015 -1.937 20.427 1.00 86.56 79 TYR A O 1
ATOM 655 N N . GLN A 1 80 ? -4.914 -1.369 19.356 1.00 86.69 80 GLN A N 1
ATOM 656 C CA . GLN A 1 80 ? -5.293 -0.299 20.284 1.00 86.69 80 GLN A CA 1
ATOM 657 C C . GLN A 1 80 ? -5.480 -0.813 21.718 1.00 86.69 80 GLN A C 1
ATOM 659 O O . GLN A 1 80 ? -4.909 -0.244 22.645 1.00 86.69 80 GLN A O 1
ATOM 664 N N . ARG A 1 81 ? -6.218 -1.917 21.911 1.00 89.94 81 ARG A N 1
ATOM 665 C CA . ARG A 1 81 ? -6.434 -2.511 23.246 1.00 89.94 81 ARG A CA 1
ATOM 666 C C . ARG A 1 81 ? -5.148 -3.006 23.904 1.00 89.94 81 ARG A C 1
ATOM 668 O O . ARG A 1 81 ? -5.036 -2.966 25.122 1.00 89.94 81 ARG A O 1
ATOM 675 N N . THR A 1 82 ? -4.198 -3.502 23.116 1.00 89.88 82 THR A N 1
ATOM 676 C CA . THR A 1 82 ? -2.938 -4.071 23.625 1.00 89.88 82 THR A CA 1
ATOM 677 C C . THR A 1 82 ? -1.814 -3.040 23.765 1.00 89.88 82 THR A C 1
ATOM 679 O O . THR A 1 82 ? -0.717 -3.400 24.189 1.00 89.88 82 THR A O 1
ATOM 682 N N . GLY A 1 83 ? -2.056 -1.773 23.402 1.00 88.88 83 GLY A N 1
ATOM 683 C CA . GLY A 1 83 ? -1.051 -0.704 23.435 1.00 88.88 83 GLY A CA 1
ATOM 684 C C . GLY A 1 83 ? 0.085 -0.884 22.421 1.00 88.88 83 GLY A C 1
ATOM 685 O O . GLY A 1 83 ? 1.124 -0.234 22.532 1.00 88.88 83 GLY A O 1
ATOM 686 N N . ARG A 1 84 ? -0.075 -1.777 21.437 1.00 87.12 84 ARG A N 1
ATOM 687 C CA . ARG A 1 84 ? 0.939 -2.043 20.411 1.00 87.12 84 ARG A CA 1
ATOM 688 C C . ARG A 1 84 ? 0.755 -1.105 19.226 1.00 87.12 84 ARG A C 1
ATOM 690 O O . ARG A 1 84 ? -0.365 -0.793 18.831 1.00 87.12 84 ARG A O 1
ATOM 697 N N . ALA A 1 85 ? 1.864 -0.699 18.611 1.00 88.94 85 ALA A N 1
ATOM 698 C CA . ALA A 1 85 ? 1.816 0.089 17.387 1.00 88.94 85 ALA A CA 1
ATOM 699 C C . ALA A 1 85 ? 1.118 -0.706 16.271 1.00 88.94 85 ALA A C 1
ATOM 701 O O . ALA A 1 85 ? 1.529 -1.819 15.942 1.00 88.94 85 ALA A O 1
ATOM 702 N N . TRP A 1 86 ? 0.076 -0.124 15.679 1.00 91.12 86 TRP A N 1
ATOM 703 C CA . TRP A 1 86 ? -0.629 -0.708 14.541 1.00 91.12 86 TRP A CA 1
ATOM 704 C C . TRP A 1 86 ? 0.178 -0.466 13.261 1.00 91.12 86 TRP A C 1
ATOM 706 O O . TRP A 1 86 ? 0.013 0.546 12.584 1.00 91.12 86 TRP A O 1
ATOM 716 N N . LYS A 1 87 ? 1.135 -1.359 12.990 1.00 91.38 87 LYS A N 1
ATOM 717 C CA . LYS A 1 87 ? 2.055 -1.282 11.846 1.00 91.38 87 LYS A CA 1
ATOM 718 C C . LYS A 1 87 ? 2.266 -2.667 11.238 1.00 91.38 87 LYS A C 1
ATOM 720 O O . LYS A 1 87 ? 2.361 -3.652 11.968 1.00 91.38 87 LYS A O 1
ATOM 725 N N . ARG A 1 88 ? 2.399 -2.724 9.912 1.00 93.44 88 ARG A N 1
ATOM 726 C CA . ARG A 1 88 ? 2.744 -3.926 9.142 1.00 93.44 88 ARG A CA 1
ATOM 727 C C . ARG A 1 88 ? 3.754 -3.550 8.061 1.00 93.44 88 ARG A C 1
ATOM 729 O O . ARG A 1 88 ? 3.579 -2.533 7.399 1.00 93.44 88 ARG A O 1
ATOM 736 N N . GLY A 1 89 ? 4.807 -4.352 7.912 1.00 94.19 89 GLY A N 1
ATOM 737 C CA . GLY A 1 89 ? 5.849 -4.155 6.903 1.00 94.19 89 GLY A CA 1
ATOM 738 C C . GLY A 1 89 ? 6.006 -5.389 6.022 1.00 94.19 89 GLY A C 1
ATOM 739 O O . GLY A 1 89 ? 5.979 -6.510 6.528 1.00 94.19 89 GLY A O 1
ATOM 740 N N . TYR A 1 90 ? 6.192 -5.170 4.721 1.00 94.25 90 TYR A N 1
ATOM 741 C CA . TYR A 1 90 ? 6.462 -6.210 3.728 1.00 94.25 90 TYR A CA 1
ATOM 742 C C . TYR A 1 90 ? 7.777 -5.900 3.013 1.00 94.25 90 TYR A C 1
ATOM 744 O O . TYR A 1 90 ? 8.018 -4.757 2.633 1.00 94.25 90 TYR A O 1
ATOM 752 N N . LEU A 1 91 ? 8.609 -6.920 2.798 1.00 93.94 91 LEU A N 1
ATOM 753 C CA . LEU A 1 91 ? 9.827 -6.816 1.997 1.00 93.94 91 LEU A CA 1
ATOM 754 C C . LEU A 1 91 ? 9.671 -7.675 0.743 1.00 93.94 91 LEU A C 1
ATOM 756 O O . LEU A 1 91 ? 9.666 -8.904 0.817 1.00 93.94 91 LEU A O 1
ATOM 760 N N . LEU A 1 92 ? 9.546 -7.024 -0.411 1.00 91.81 92 LEU A N 1
ATOM 761 C CA . LEU A 1 92 ? 9.462 -7.690 -1.708 1.00 91.81 92 LEU A CA 1
ATOM 762 C C . LEU A 1 92 ? 10.848 -7.705 -2.354 1.00 91.81 92 LEU A C 1
ATOM 764 O O . LEU A 1 92 ? 11.382 -6.655 -2.703 1.00 91.81 92 LEU A O 1
ATOM 768 N N . TYR A 1 93 ? 11.421 -8.891 -2.547 1.00 92.69 93 TYR A N 1
ATOM 769 C CA . TYR A 1 93 ? 12.746 -9.055 -3.145 1.00 92.69 93 TYR A CA 1
ATOM 770 C C . TYR A 1 93 ? 12.704 -9.996 -4.353 1.00 92.69 93 TYR A C 1
ATOM 772 O O . TYR A 1 93 ? 11.849 -10.874 -4.458 1.00 92.69 93 TYR A O 1
ATOM 780 N N . GLY A 1 94 ? 13.626 -9.787 -5.292 1.00 90.75 94 GLY A N 1
ATOM 781 C CA . GLY A 1 94 ? 13.775 -10.611 -6.491 1.00 90.75 94 GLY A CA 1
ATOM 782 C C . GLY A 1 94 ? 14.269 -9.809 -7.700 1.00 90.75 94 GLY A C 1
ATOM 783 O O . GLY A 1 94 ? 14.325 -8.577 -7.623 1.00 90.75 94 GLY A O 1
ATOM 784 N N . PRO A 1 95 ? 14.591 -10.481 -8.819 1.00 93.25 95 PRO A N 1
ATOM 785 C CA . PRO A 1 95 ? 15.080 -9.846 -10.046 1.00 93.25 95 PRO A CA 1
ATOM 786 C C . PRO A 1 95 ? 14.194 -8.691 -10.549 1.00 93.25 95 PRO A C 1
ATOM 788 O O . PRO A 1 95 ? 12.989 -8.669 -10.275 1.00 93.25 95 PRO A O 1
ATOM 791 N N . PRO A 1 96 ? 14.739 -7.701 -11.276 1.00 92.19 96 PRO A N 1
ATOM 792 C CA . PRO A 1 96 ? 13.914 -6.686 -11.931 1.00 92.19 96 PRO A CA 1
ATOM 793 C C . PRO A 1 96 ? 12.890 -7.351 -12.867 1.00 92.19 96 PRO A C 1
ATOM 795 O O . PRO A 1 96 ? 13.164 -8.386 -13.466 1.00 92.19 96 PRO A O 1
ATOM 798 N N . GLY A 1 97 ? 11.683 -6.786 -12.949 1.00 87.31 97 GLY A N 1
ATOM 799 C CA . GLY A 1 97 ? 10.607 -7.327 -13.791 1.00 87.31 97 GLY A CA 1
ATOM 800 C C . GLY A 1 97 ? 9.750 -8.441 -13.171 1.00 87.31 97 GLY A C 1
ATOM 801 O O . GLY A 1 97 ? 8.780 -8.854 -13.791 1.00 87.31 97 GLY A O 1
ATOM 802 N N . THR A 1 98 ? 10.002 -8.885 -11.933 1.00 88.31 98 THR A N 1
ATOM 803 C CA . THR A 1 98 ? 9.179 -9.921 -11.259 1.00 88.31 98 THR A CA 1
ATOM 804 C C . THR A 1 98 ? 7.857 -9.417 -10.659 1.00 88.31 98 THR A C 1
ATOM 806 O O . THR A 1 98 ? 7.295 -10.050 -9.769 1.00 88.31 98 THR A O 1
ATOM 809 N N . GLY A 1 99 ? 7.362 -8.255 -11.093 1.00 90.44 99 GLY A N 1
ATOM 810 C CA . GLY A 1 99 ? 6.059 -7.740 -10.658 1.00 90.44 99 GLY A CA 1
ATOM 811 C C . GLY A 1 99 ? 6.001 -7.185 -9.229 1.00 90.44 99 GLY A C 1
ATOM 812 O O . GLY A 1 99 ? 4.912 -7.066 -8.683 1.00 90.44 99 GLY A O 1
ATOM 813 N N . LYS A 1 100 ? 7.130 -6.807 -8.610 1.00 93.69 100 LYS A N 1
ATOM 814 C CA . LYS A 1 100 ? 7.151 -6.201 -7.258 1.00 93.69 100 LYS A CA 1
ATOM 815 C C . LYS A 1 100 ? 6.285 -4.938 -7.162 1.00 93.69 100 LYS A C 1
ATOM 817 O O . LYS A 1 100 ? 5.441 -4.845 -6.280 1.00 93.69 100 LYS A O 1
ATOM 822 N N . SER A 1 101 ? 6.434 -4.000 -8.098 1.00 93.75 101 SER A N 1
ATOM 823 C CA . SER A 1 101 ? 5.604 -2.787 -8.135 1.00 93.75 101 SER A CA 1
ATOM 824 C C . SER A 1 101 ? 4.138 -3.112 -8.444 1.00 93.75 101 SER A C 1
ATOM 826 O O . SER A 1 101 ? 3.236 -2.554 -7.829 1.00 93.75 101 SER A O 1
ATOM 828 N N . SER A 1 102 ? 3.885 -4.091 -9.322 1.00 94.94 102 SER A N 1
ATOM 829 C CA . SER A 1 102 ? 2.533 -4.594 -9.601 1.00 94.94 102 SER A CA 1
ATOM 830 C C . SER A 1 102 ? 1.879 -5.229 -8.368 1.00 94.94 102 SER A C 1
ATOM 832 O O . SER A 1 102 ? 0.672 -5.101 -8.182 1.00 94.94 102 SER A O 1
ATOM 834 N N . MET A 1 103 ? 2.668 -5.875 -7.504 1.00 94.81 103 MET A N 1
ATOM 835 C CA . MET A 1 103 ? 2.221 -6.413 -6.221 1.00 94.81 103 MET A CA 1
ATOM 836 C C . MET A 1 103 ? 1.798 -5.295 -5.268 1.00 94.81 103 MET A C 1
ATOM 838 O O . MET A 1 103 ? 0.704 -5.360 -4.715 1.00 94.81 103 MET A O 1
ATOM 842 N N . ILE A 1 104 ? 2.612 -4.244 -5.126 1.00 94.44 104 ILE A N 1
ATOM 843 C CA . ILE A 1 104 ? 2.269 -3.062 -4.315 1.00 94.44 104 ILE A CA 1
ATOM 844 C C . ILE A 1 104 ? 0.964 -2.436 -4.823 1.00 94.44 104 ILE A C 1
ATOM 846 O O . ILE A 1 104 ? 0.050 -2.183 -4.039 1.00 94.44 104 ILE A O 1
ATOM 850 N N . ALA A 1 105 ? 0.835 -2.273 -6.141 1.00 94.38 105 ALA A N 1
ATOM 851 C CA . ALA A 1 105 ? -0.380 -1.763 -6.760 1.00 94.38 105 ALA A CA 1
ATOM 852 C C . ALA A 1 105 ? -1.609 -2.642 -6.476 1.00 94.38 105 ALA A C 1
ATOM 854 O O . ALA A 1 105 ? -2.673 -2.121 -6.147 1.00 94.38 105 ALA A O 1
ATOM 855 N N . ALA A 1 106 ? -1.474 -3.968 -6.549 1.00 95.31 106 ALA A N 1
ATOM 856 C CA . ALA A 1 106 ? -2.559 -4.890 -6.223 1.00 95.31 106 ALA A CA 1
ATOM 857 C C . ALA A 1 106 ? -2.962 -4.826 -4.744 1.00 95.31 106 ALA A C 1
ATOM 859 O O . ALA A 1 106 ? -4.155 -4.868 -4.444 1.00 95.31 106 ALA A O 1
ATOM 860 N N . MET A 1 107 ? -1.997 -4.685 -3.830 1.00 95.06 107 MET A N 1
ATOM 861 C CA . MET A 1 107 ? -2.260 -4.501 -2.400 1.00 95.06 107 MET A CA 1
ATOM 862 C C . MET A 1 107 ? -3.017 -3.197 -2.140 1.00 95.06 107 MET A C 1
ATOM 864 O O . MET A 1 107 ? -4.063 -3.224 -1.495 1.00 95.06 107 MET A O 1
ATOM 868 N N . ALA A 1 108 ? -2.541 -2.076 -2.689 1.00 93.56 108 ALA A N 1
ATOM 869 C CA . ALA A 1 108 ? -3.223 -0.785 -2.596 1.00 93.56 108 ALA A CA 1
ATOM 870 C C . ALA A 1 108 ? -4.637 -0.868 -3.182 1.00 93.56 108 ALA A C 1
ATOM 872 O O . ALA A 1 108 ? -5.598 -0.363 -2.596 1.00 93.56 108 ALA A O 1
ATOM 873 N N . ASN A 1 109 ? -4.787 -1.596 -4.294 1.00 92.50 109 ASN A N 1
ATOM 874 C CA . ASN A 1 109 ? -6.075 -1.764 -4.935 1.00 92.50 109 ASN A CA 1
ATOM 875 C C . ASN A 1 109 ? -7.060 -2.620 -4.131 1.00 92.50 109 ASN A C 1
ATOM 877 O O . ASN A 1 109 ? -8.253 -2.312 -4.086 1.00 92.50 109 ASN A O 1
ATOM 881 N N . TYR A 1 110 ? -6.564 -3.671 -3.488 1.00 92.44 110 TYR A N 1
ATOM 882 C CA . TYR A 1 110 ? -7.339 -4.537 -2.605 1.00 92.44 110 TYR A CA 1
ATOM 883 C C . TYR A 1 110 ? -7.749 -3.812 -1.318 1.00 92.44 110 TYR A C 1
ATOM 885 O O . TYR A 1 110 ? -8.895 -3.911 -0.883 1.00 92.44 110 TYR A O 1
ATOM 893 N N . LEU A 1 111 ? -6.832 -3.034 -0.740 1.00 90.56 111 LEU A N 1
ATOM 894 C CA . LEU A 1 111 ? -7.055 -2.285 0.493 1.00 90.56 111 LEU A CA 1
ATOM 895 C C . LEU A 1 111 ? -7.781 -0.957 0.285 1.00 90.56 111 LEU A C 1
ATOM 897 O O . LEU A 1 111 ? -8.247 -0.374 1.256 1.00 90.56 111 LEU A O 1
ATOM 901 N N . GLY A 1 112 ? -7.880 -0.438 -0.935 1.00 88.81 112 GLY A N 1
ATOM 902 C CA . GLY A 1 112 ? -8.414 0.905 -1.152 1.00 88.81 112 GLY A CA 1
ATOM 903 C C . GLY A 1 112 ? -7.598 1.991 -0.463 1.00 88.81 112 GLY A C 1
ATOM 904 O O . GLY A 1 112 ? -8.190 2.888 0.130 1.00 88.81 112 GLY A O 1
ATOM 905 N N . TYR A 1 113 ? -6.273 1.848 -0.476 1.00 90.12 113 TYR A N 1
ATOM 906 C CA . TYR A 1 113 ? -5.335 2.783 0.143 1.00 90.12 113 TYR A CA 1
ATOM 907 C C . TYR A 1 113 ? -4.619 3.602 -0.930 1.00 90.12 113 TYR A C 1
ATOM 909 O O . TYR A 1 113 ? -4.370 3.105 -2.031 1.00 90.12 113 TYR A O 1
ATOM 917 N N . ASP A 1 114 ? -4.275 4.834 -0.573 1.00 90.81 114 ASP A N 1
ATOM 918 C CA . ASP A 1 114 ? -3.348 5.659 -1.341 1.00 90.81 114 ASP A CA 1
ATOM 919 C C . ASP A 1 114 ? -1.920 5.112 -1.209 1.00 90.81 114 ASP A C 1
ATOM 921 O O . ASP A 1 114 ? -1.577 4.444 -0.226 1.00 90.81 114 ASP A O 1
ATOM 925 N N . ILE A 1 115 ? -1.082 5.381 -2.207 1.00 91.81 115 ILE A N 1
ATOM 926 C CA . ILE A 1 115 ? 0.320 4.957 -2.226 1.00 91.81 115 ILE A CA 1
ATOM 927 C C . ILE A 1 115 ? 1.199 6.165 -1.943 1.00 91.81 115 ILE A C 1
ATOM 929 O O . ILE A 1 115 ? 1.027 7.203 -2.565 1.00 91.81 115 ILE A O 1
ATOM 933 N N . TYR A 1 116 ? 2.171 6.001 -1.052 1.00 89.69 116 TYR A N 1
ATOM 934 C CA . TYR A 1 116 ? 3.236 6.971 -0.824 1.00 89.69 116 TYR A CA 1
ATOM 935 C C . TYR A 1 116 ? 4.545 6.350 -1.293 1.00 89.69 116 TYR A C 1
ATOM 937 O O . TYR A 1 116 ? 5.033 5.392 -0.691 1.00 89.69 116 TYR A O 1
ATOM 945 N N . ASP A 1 117 ? 5.064 6.866 -2.398 1.00 88.62 117 ASP A N 1
ATOM 946 C CA . ASP A 1 117 ? 6.368 6.516 -2.935 1.00 88.62 117 ASP A CA 1
ATOM 947 C C . ASP A 1 117 ? 7.407 7.487 -2.375 1.00 88.62 117 ASP A C 1
ATOM 949 O O . ASP A 1 117 ? 7.307 8.702 -2.560 1.00 88.62 117 ASP A O 1
ATOM 953 N N . LEU A 1 118 ? 8.360 6.946 -1.620 1.00 86.62 118 LEU A N 1
ATOM 954 C CA . LEU A 1 118 ? 9.387 7.721 -0.939 1.00 86.62 118 LEU A CA 1
ATOM 955 C C . LEU A 1 118 ? 10.742 7.404 -1.564 1.00 86.62 118 LEU A C 1
ATOM 957 O O . LEU A 1 118 ? 11.370 6.394 -1.239 1.00 86.62 118 LEU A O 1
ATOM 961 N N . GLU A 1 119 ? 11.213 8.307 -2.411 1.00 82.44 119 GLU A N 1
ATOM 962 C CA . GLU A 1 119 ? 12.552 8.266 -2.974 1.00 82.44 119 GLU A CA 1
ATOM 963 C C . GLU A 1 119 ? 13.541 8.838 -1.949 1.00 82.44 119 GLU A C 1
ATOM 965 O O . GLU A 1 119 ? 13.573 10.040 -1.663 1.00 82.44 119 GLU A O 1
ATOM 970 N N . LEU A 1 120 ? 14.354 7.964 -1.350 1.00 79.25 120 LEU A N 1
ATOM 971 C CA . LEU A 1 120 ? 15.268 8.347 -0.268 1.00 79.25 120 LEU A CA 1
ATOM 972 C C . LEU A 1 120 ? 16.400 9.266 -0.743 1.00 79.25 120 LEU A C 1
ATOM 974 O O . LEU A 1 120 ? 16.955 9.997 0.072 1.00 79.25 120 LEU A O 1
ATOM 978 N N . THR A 1 121 ? 16.742 9.259 -2.036 1.00 78.19 121 THR A N 1
ATOM 979 C CA . THR A 1 121 ? 17.763 10.166 -2.591 1.00 78.19 121 THR A CA 1
ATOM 980 C C . THR A 1 121 ? 17.317 11.624 -2.597 1.00 78.19 121 THR A C 1
ATOM 982 O O . THR A 1 121 ? 18.159 12.525 -2.580 1.00 78.19 121 THR A O 1
ATOM 985 N N . GLU A 1 122 ? 16.006 11.863 -2.593 1.00 70.81 122 GLU A N 1
ATOM 986 C CA . GLU A 1 122 ? 15.421 13.202 -2.530 1.00 70.81 122 GLU A CA 1
ATOM 987 C C . GLU A 1 122 ? 15.358 13.739 -1.093 1.00 70.81 122 GLU A C 1
ATOM 989 O O . GLU A 1 122 ? 15.176 14.941 -0.893 1.00 70.81 122 GLU A O 1
ATOM 994 N N . VAL A 1 123 ? 15.576 12.882 -0.087 1.00 71.19 123 VAL A N 1
ATOM 995 C CA . VAL A 1 123 ? 15.597 13.281 1.323 1.00 71.19 123 VAL A CA 1
ATOM 996 C C . VAL A 1 123 ? 17.020 13.598 1.765 1.00 71.19 123 VAL A C 1
ATOM 998 O O . VAL A 1 123 ? 17.895 12.734 1.808 1.00 71.19 123 VAL A O 1
ATOM 1001 N N . SER A 1 124 ? 17.264 14.860 2.110 1.00 67.88 124 SER A N 1
ATOM 1002 C CA . SER A 1 124 ? 18.612 15.352 2.398 1.00 67.88 124 SER A CA 1
ATOM 1003 C C . SER A 1 124 ? 18.998 15.215 3.871 1.00 67.88 124 SER A C 1
ATOM 1005 O O . SER A 1 124 ? 20.185 15.120 4.196 1.00 67.88 124 SER A O 1
ATOM 1007 N N . THR A 1 125 ? 18.013 15.171 4.776 1.00 69.44 125 THR A N 1
ATOM 1008 C CA . THR A 1 125 ? 18.257 15.050 6.219 1.00 69.44 125 THR A CA 1
ATOM 1009 C C . THR A 1 125 ? 17.261 14.134 6.931 1.00 69.44 125 THR A C 1
ATOM 1011 O O . THR A 1 125 ? 16.084 14.051 6.593 1.00 69.44 125 THR A O 1
ATOM 1014 N N . ASN A 1 126 ? 17.707 13.497 8.020 1.00 68.44 126 ASN A N 1
ATOM 1015 C CA . ASN A 1 126 ? 16.827 12.700 8.888 1.00 68.44 126 ASN A CA 1
ATOM 1016 C C . ASN A 1 126 ? 15.706 13.528 9.540 1.00 68.44 126 ASN A C 1
ATOM 1018 O O . ASN A 1 126 ? 14.707 12.965 9.982 1.00 68.44 126 ASN A O 1
ATOM 1022 N N . SER A 1 127 ? 15.871 14.849 9.636 1.00 65.50 127 SER A N 1
ATOM 1023 C CA . SER A 1 127 ? 14.829 15.745 10.138 1.00 65.50 127 SER A CA 1
ATOM 1024 C C . SER A 1 127 ? 13.639 15.808 9.178 1.00 65.50 127 SER A C 1
ATOM 1026 O O . SER A 1 127 ? 12.505 15.749 9.644 1.00 65.50 127 SER A O 1
ATOM 1028 N N . GLU A 1 128 ? 13.888 15.818 7.865 1.00 60.66 128 GLU A N 1
ATOM 1029 C CA . GLU A 1 128 ? 12.850 15.784 6.822 1.00 60.66 128 GLU A CA 1
ATOM 1030 C C . GLU A 1 128 ? 12.064 14.462 6.847 1.00 60.66 128 GLU A C 1
ATOM 1032 O O . GLU A 1 128 ? 10.838 14.476 6.744 1.00 60.66 128 GLU A O 1
ATOM 1037 N N . LEU A 1 129 ? 12.730 13.327 7.113 1.00 59.91 129 LEU A N 1
ATOM 1038 C CA . LEU A 1 129 ? 12.063 12.023 7.287 1.00 59.91 129 LEU A CA 1
ATOM 1039 C C . LEU A 1 129 ? 11.116 11.982 8.493 1.00 59.91 129 LEU A C 1
ATOM 1041 O O . LEU A 1 129 ? 10.146 11.230 8.491 1.00 59.91 129 LEU A O 1
ATOM 1045 N N . ARG A 1 130 ? 11.411 12.743 9.555 1.00 59.25 130 ARG A N 1
ATOM 1046 C CA . ARG A 1 130 ? 10.601 12.760 10.786 1.00 59.25 130 ARG A CA 1
ATOM 1047 C C . ARG A 1 130 ? 9.409 13.710 10.699 1.00 59.25 130 ARG A C 1
ATOM 1049 O O . ARG A 1 130 ? 8.486 13.556 11.494 1.00 59.25 130 ARG A O 1
ATOM 1056 N N . SER A 1 131 ? 9.458 14.689 9.796 1.00 53.84 131 SER A N 1
ATOM 1057 C CA . SER A 1 131 ? 8.370 15.638 9.526 1.00 53.84 131 SER A CA 1
ATOM 1058 C C . SER A 1 131 ? 7.450 15.219 8.375 1.00 53.84 131 SER A C 1
ATOM 1060 O O . SER A 1 131 ? 6.510 15.955 8.076 1.00 53.84 131 SER A O 1
ATOM 1062 N N . SER A 1 132 ? 7.763 14.098 7.717 1.00 51.22 132 SER A N 1
ATOM 1063 C CA . SER A 1 132 ? 6.998 13.507 6.613 1.00 51.22 132 SER A CA 1
ATOM 1064 C C . SER A 1 132 ? 5.790 12.708 7.093 1.00 51.22 132 SER A C 1
ATOM 1066 O O . SER A 1 132 ? 5.886 12.075 8.172 1.00 51.22 132 SER A O 1
#

Foldseek 3Di:
DVVVVVVVVVVVVVVVCLVPDFAKEWEQDQVDDADPVRARIDIDGDDDPAALVPAPDDPVVSVVVLVVLVCLVVCPVVCVVVVHDSDDDDDDDDDPPNCPVSVVSNSCVSVSHHHYDYDVVSPDDPVSVVVD